Protein AF-A0A1H5L649-F1 (afdb_monomer_lite)

Structure (mmCIF, N/CA/C/O backbone):
data_AF-A0A1H5L649-F1
#
_entry.id   AF-A0A1H5L649-F1
#
loop_
_atom_site.group_PDB
_atom_site.id
_atom_site.type_symbol
_atom_site.label_atom_id
_atom_site.label_alt_id
_atom_site.label_comp_id
_atom_site.label_asym_id
_atom_site.label_entity_id
_atom_site.label_seq_id
_atom_site.pdbx_PDB_ins_code
_atom_site.Cartn_x
_atom_site.Cartn_y
_atom_site.Cartn_z
_atom_site.occupancy
_atom_site.B_iso_or_equiv
_atom_site.auth_seq_id
_atom_site.auth_comp_id
_atom_site.auth_asym_id
_atom_site.auth_atom_id
_atom_site.pdbx_PDB_model_num
ATOM 1 N N . MET A 1 1 ? 3.061 -22.992 -13.990 1.00 39.00 1 MET A N 1
ATOM 2 C CA . MET A 1 1 ? 2.259 -23.624 -15.055 1.00 39.00 1 MET A CA 1
ATOM 3 C C . MET A 1 1 ? 3.214 -24.040 -16.157 1.00 39.00 1 MET A C 1
ATOM 5 O O . MET A 1 1 ? 3.822 -23.179 -16.785 1.00 39.00 1 MET A O 1
ATOM 9 N N . SER A 1 2 ? 3.494 -25.338 -16.266 1.00 41.59 2 SER A N 1
ATOM 10 C CA . SER A 1 2 ? 4.455 -25.832 -17.258 1.00 41.59 2 SER A CA 1
ATOM 11 C C . SER A 1 2 ? 3.803 -25.832 -18.644 1.00 41.59 2 SER A C 1
ATOM 13 O O . SER A 1 2 ? 2.583 -25.926 -18.751 1.00 41.59 2 SER A O 1
ATOM 15 N N . PHE A 1 3 ? 4.600 -25.756 -19.711 1.00 42.91 3 PHE A N 1
ATOM 16 C CA . PHE A 1 3 ? 4.148 -25.780 -21.113 1.00 42.91 3 PHE A CA 1
ATOM 17 C C . PHE A 1 3 ? 3.202 -26.957 -21.456 1.00 42.91 3 PHE A C 1
ATOM 19 O O . PHE A 1 3 ? 2.487 -26.911 -22.454 1.00 42.91 3 PHE A O 1
ATOM 26 N N . PHE A 1 4 ? 3.168 -27.995 -20.616 1.00 47.00 4 PHE A N 1
ATOM 27 C CA . PHE A 1 4 ? 2.343 -29.189 -20.770 1.00 47.00 4 PHE A CA 1
ATOM 28 C C . PHE A 1 4 ? 0.892 -29.047 -20.265 1.00 47.00 4 PHE A C 1
ATOM 30 O O . PHE A 1 4 ? 0.066 -29.867 -20.654 1.00 47.00 4 PHE A O 1
ATOM 37 N N . ASP A 1 5 ? 0.551 -28.017 -19.478 1.00 47.72 5 ASP A N 1
ATOM 38 C CA . ASP A 1 5 ? -0.813 -27.841 -18.928 1.00 47.72 5 ASP A CA 1
ATOM 39 C C . ASP A 1 5 ? -1.834 -27.289 -19.940 1.00 47.72 5 ASP A C 1
ATOM 41 O O . ASP A 1 5 ? -3.037 -27.349 -19.714 1.00 47.72 5 ASP A O 1
ATOM 45 N N . SER A 1 6 ? -1.394 -26.744 -21.078 1.00 48.31 6 SER A N 1
ATOM 46 C CA . SER A 1 6 ? -2.283 -26.008 -21.995 1.00 48.31 6 SER A CA 1
ATOM 47 C C . SER A 1 6 ? -3.120 -26.885 -22.949 1.00 48.31 6 SER A C 1
ATOM 49 O O . SER A 1 6 ? -3.874 -26.336 -23.754 1.00 48.31 6 SER A O 1
ATOM 51 N N . TYR A 1 7 ? -2.987 -28.217 -22.921 1.00 50.03 7 TYR A N 1
ATOM 52 C CA . TYR A 1 7 ? -3.554 -29.108 -23.953 1.00 50.03 7 TYR A CA 1
ATOM 53 C C . TYR A 1 7 ? -4.997 -29.560 -23.712 1.00 50.03 7 TYR A C 1
ATOM 55 O O . TYR A 1 7 ? -5.599 -30.124 -24.618 1.00 50.03 7 TYR A O 1
ATOM 63 N N . GLU A 1 8 ? -5.566 -29.332 -22.529 1.00 50.06 8 GLU A N 1
ATOM 64 C CA . GLU A 1 8 ? -6.905 -29.851 -22.198 1.00 50.06 8 GLU A CA 1
ATOM 65 C C . GLU A 1 8 ? -8.053 -28.892 -22.542 1.00 50.06 8 GLU A C 1
ATOM 67 O O . GLU A 1 8 ? -9.203 -29.315 -22.605 1.00 50.06 8 GLU A O 1
ATOM 72 N N . VAL A 1 9 ? -7.765 -27.617 -22.824 1.00 54.88 9 VAL A N 1
ATOM 73 C CA . VAL A 1 9 ? -8.804 -26.570 -22.916 1.00 54.88 9 VAL A CA 1
ATOM 74 C C . VAL A 1 9 ? -9.202 -26.228 -24.365 1.00 54.88 9 VAL A C 1
ATOM 76 O O . VAL A 1 9 ? -10.182 -25.525 -24.591 1.00 54.88 9 VAL A O 1
ATOM 79 N N . VAL A 1 10 ? -8.499 -26.744 -25.381 1.00 51.84 10 VAL A N 1
ATOM 80 C CA . VAL A 1 10 ? -8.712 -26.374 -26.797 1.00 51.84 10 VAL A CA 1
ATOM 81 C C . VAL A 1 10 ? -8.814 -27.593 -27.723 1.00 51.84 10 VAL A C 1
ATOM 83 O O . VAL A 1 10 ? -7.866 -27.953 -28.414 1.00 51.84 10 VAL A O 1
ATOM 86 N N . GLY A 1 11 ? -10.010 -28.186 -27.795 1.00 55.03 11 GLY A N 1
ATOM 87 C CA . GLY A 1 11 ? -10.411 -29.114 -28.867 1.00 55.03 11 GLY A CA 1
ATOM 88 C C . GLY A 1 11 ? -9.685 -30.474 -28.909 1.00 55.03 11 GLY A C 1
ATOM 89 O O . GLY A 1 11 ? -8.827 -30.753 -28.079 1.00 55.03 11 GLY A O 1
ATOM 90 N N . PRO A 1 12 ? -10.026 -31.361 -29.870 1.00 50.12 12 PRO A N 1
ATOM 91 C CA . PRO A 1 12 ? -9.762 -32.806 -29.817 1.00 50.12 12 PRO A CA 1
ATOM 92 C C . PRO A 1 12 ? -8.319 -33.198 -30.195 1.00 50.12 12 PRO A C 1
ATOM 94 O O . PRO A 1 12 ? -8.091 -34.207 -30.866 1.00 50.12 12 PRO A O 1
ATOM 97 N N . TYR A 1 13 ? -7.320 -32.410 -29.802 1.00 54.81 13 TYR A N 1
ATOM 98 C CA . TYR A 1 13 ? -5.922 -32.695 -30.113 1.00 54.81 13 TYR A CA 1
ATOM 99 C C . TYR A 1 13 ? -5.307 -33.633 -29.065 1.00 54.81 13 TYR A C 1
ATOM 101 O O . TYR A 1 13 ? -5.182 -33.300 -27.888 1.00 54.81 13 TYR A O 1
ATOM 109 N N . ARG A 1 14 ? -4.898 -34.834 -29.500 1.00 56.59 14 ARG A N 1
ATOM 110 C CA . ARG A 1 14 ? -4.146 -35.797 -28.674 1.00 56.59 14 ARG A CA 1
ATOM 111 C C . ARG A 1 14 ? -2.814 -35.181 -28.224 1.00 56.59 14 ARG A C 1
ATOM 113 O O . ARG A 1 14 ? -2.157 -34.500 -29.007 1.00 56.59 14 ARG A O 1
ATOM 120 N N . ARG A 1 15 ? -2.398 -35.466 -26.981 1.00 53.84 15 ARG A N 1
ATOM 121 C CA . ARG A 1 15 ? -1.106 -35.044 -26.407 1.00 53.84 15 ARG A CA 1
ATOM 122 C C . ARG A 1 15 ? 0.057 -35.507 -27.297 1.00 53.84 15 ARG A C 1
ATOM 124 O O . ARG A 1 15 ? 0.482 -36.654 -27.217 1.00 53.84 15 ARG A O 1
ATOM 131 N N . ASP A 1 16 ? 0.578 -34.601 -28.117 1.00 61.31 16 ASP A N 1
ATOM 132 C CA . ASP A 1 16 ? 1.725 -34.832 -28.992 1.00 61.31 16 ASP A CA 1
ATOM 133 C C . ASP A 1 16 ? 2.747 -33.697 -28.814 1.00 61.31 16 ASP A C 1
ATOM 135 O O . ASP A 1 16 ? 2.486 -32.525 -29.103 1.00 61.31 16 ASP A O 1
ATOM 139 N N . ARG A 1 17 ? 3.940 -34.050 -28.315 1.00 57.00 17 ARG A N 1
ATOM 140 C CA . ARG A 1 17 ? 5.035 -33.099 -28.056 1.00 57.00 17 ARG A CA 1
ATOM 141 C C . ARG A 1 17 ? 5.551 -32.450 -29.344 1.00 57.00 17 ARG A C 1
ATOM 143 O O . ARG A 1 17 ? 6.068 -31.335 -29.295 1.00 57.00 17 ARG A O 1
ATOM 150 N N . HIS A 1 18 ? 5.391 -33.101 -30.494 1.00 64.19 18 HIS A N 1
ATOM 151 C CA . HIS A 1 18 ? 5.781 -32.528 -31.778 1.00 64.19 18 HIS A CA 1
ATOM 152 C C . HIS A 1 18 ? 4.807 -31.435 -32.228 1.00 64.19 18 HIS A C 1
ATOM 154 O O . HIS A 1 18 ? 5.243 -30.392 -32.722 1.00 64.19 18 HIS A O 1
ATOM 160 N N . HIS A 1 19 ? 3.505 -31.616 -31.986 1.00 60.19 19 HIS A N 1
ATOM 161 C CA . HIS A 1 19 ? 2.498 -30.573 -32.206 1.00 60.19 19 HIS A CA 1
ATOM 162 C C . HIS A 1 19 ? 2.747 -29.359 -31.316 1.00 60.19 19 HIS A C 1
ATOM 164 O O . HIS A 1 19 ? 2.760 -28.226 -31.797 1.00 60.19 19 HIS A O 1
ATOM 170 N N . ALA A 1 20 ? 3.033 -29.612 -30.042 1.00 58.47 20 ALA A N 1
ATOM 171 C CA . ALA A 1 20 ? 3.386 -28.607 -29.056 1.00 58.47 20 ALA A CA 1
ATOM 172 C C . ALA A 1 20 ? 4.562 -27.722 -29.506 1.00 58.47 20 ALA A C 1
ATOM 174 O O . ALA A 1 20 ? 4.461 -26.496 -29.571 1.00 58.47 20 ALA A O 1
ATOM 175 N N . HIS A 1 21 ? 5.671 -28.354 -29.896 1.00 64.69 21 HIS A N 1
ATOM 176 C CA . HIS A 1 21 ? 6.862 -27.663 -30.384 1.00 64.69 21 HIS A CA 1
ATOM 177 C C . HIS A 1 21 ? 6.583 -26.844 -31.659 1.00 64.69 21 HIS A C 1
ATOM 179 O O . HIS A 1 21 ? 7.024 -25.699 -31.784 1.00 64.69 21 HIS A O 1
ATOM 185 N N . ARG A 1 22 ? 5.806 -27.393 -32.605 1.00 64.31 22 ARG A N 1
ATOM 186 C CA . ARG A 1 22 ? 5.406 -26.681 -33.832 1.00 64.31 22 ARG A CA 1
ATOM 187 C C . ARG A 1 22 ? 4.522 -25.466 -33.543 1.00 64.31 22 ARG A C 1
ATOM 189 O O . ARG A 1 22 ? 4.744 -24.416 -34.140 1.00 64.31 22 ARG A O 1
ATOM 196 N N . LEU A 1 23 ? 3.576 -25.577 -32.610 1.00 65.00 23 LEU A N 1
ATOM 197 C CA . LEU A 1 23 ? 2.740 -24.463 -32.146 1.00 65.00 23 LEU A CA 1
ATOM 198 C C . LEU A 1 23 ? 3.585 -23.368 -31.481 1.00 65.00 23 LEU A C 1
ATOM 200 O O . LEU A 1 23 ? 3.399 -22.193 -31.782 1.00 65.00 23 LEU A O 1
ATOM 204 N N . ALA A 1 24 ? 4.567 -23.734 -30.654 1.00 61.12 24 ALA A N 1
ATOM 205 C CA . ALA A 1 24 ? 5.475 -22.773 -30.018 1.00 61.12 24 ALA A CA 1
ATOM 206 C C . ALA A 1 24 ? 6.424 -22.067 -31.002 1.00 61.12 24 ALA A C 1
ATOM 208 O O . ALA A 1 24 ? 6.871 -20.951 -30.738 1.00 61.12 24 ALA A O 1
ATOM 209 N N . THR A 1 25 ? 6.728 -22.699 -32.137 1.00 60.19 25 THR A N 1
ATOM 210 C CA . THR A 1 25 ? 7.579 -22.117 -33.189 1.00 60.19 25 THR A CA 1
ATOM 211 C C . THR A 1 25 ? 6.765 -21.273 -34.182 1.00 60.19 25 THR A C 1
ATOM 213 O O . THR A 1 25 ? 7.333 -20.494 -34.944 1.00 60.19 25 THR A O 1
ATOM 216 N N . ASN A 1 26 ? 5.431 -21.368 -34.158 1.00 74.88 26 ASN A N 1
ATOM 217 C CA . ASN A 1 26 ? 4.553 -20.555 -34.993 1.00 74.88 26 ASN A CA 1
ATOM 218 C C . ASN A 1 26 ? 4.629 -19.076 -34.571 1.00 74.88 26 ASN A C 1
ATOM 220 O O . ASN A 1 26 ? 4.259 -18.710 -33.451 1.00 74.88 26 ASN A O 1
ATOM 224 N N . GLY A 1 27 ? 5.084 -18.221 -35.491 1.00 68.38 27 GLY A N 1
ATOM 225 C CA . GLY A 1 27 ? 5.297 -16.792 -35.254 1.00 68.38 27 GLY A CA 1
ATOM 226 C C . GLY A 1 27 ? 4.059 -16.052 -34.739 1.00 68.38 27 GLY A C 1
ATOM 227 O O . GLY A 1 27 ? 4.192 -15.195 -33.869 1.00 68.38 27 GLY A O 1
ATOM 228 N N . HIS A 1 28 ? 2.853 -16.431 -35.180 1.00 70.25 28 HIS A N 1
ATOM 229 C CA . HIS A 1 28 ? 1.607 -15.819 -34.705 1.00 70.25 28 HIS A CA 1
ATOM 230 C C . HIS A 1 28 ? 1.296 -16.174 -33.251 1.00 70.25 28 HIS A C 1
ATOM 232 O O . HIS A 1 28 ? 0.870 -15.314 -32.482 1.00 70.25 28 HIS A O 1
ATOM 238 N N . ILE A 1 29 ? 1.541 -17.424 -32.852 1.00 72.06 29 ILE A N 1
ATOM 239 C CA . ILE A 1 29 ? 1.324 -17.873 -31.472 1.00 72.06 29 ILE A CA 1
ATOM 240 C C . ILE A 1 29 ? 2.369 -17.245 -30.553 1.00 72.06 29 ILE A C 1
ATOM 242 O O . ILE A 1 29 ? 2.013 -16.741 -29.494 1.00 72.06 29 ILE A O 1
ATOM 246 N N . ARG A 1 30 ? 3.634 -17.170 -30.979 1.00 71.38 30 ARG A N 1
ATOM 247 C CA . ARG A 1 30 ? 4.690 -16.454 -30.246 1.00 71.38 30 ARG A CA 1
ATOM 248 C C . ARG A 1 30 ? 4.363 -14.978 -30.052 1.00 71.38 30 ARG A C 1
ATOM 250 O O . ARG A 1 30 ? 4.445 -14.487 -28.931 1.00 71.38 30 ARG A O 1
ATOM 257 N N . ALA A 1 31 ? 3.948 -14.293 -31.116 1.00 72.12 31 ALA A N 1
ATOM 258 C CA . ALA A 1 31 ? 3.534 -12.896 -31.044 1.00 72.12 31 ALA A CA 1
ATOM 259 C C . ALA A 1 31 ? 2.323 -12.718 -30.117 1.00 72.12 31 ALA A C 1
ATOM 261 O O . ALA A 1 31 ? 2.281 -11.776 -29.329 1.00 72.12 31 ALA A O 1
ATOM 262 N N . ARG A 1 32 ? 1.364 -13.653 -30.149 1.00 73.88 32 ARG A N 1
ATOM 263 C CA . ARG A 1 32 ? 0.190 -13.622 -29.271 1.00 73.88 32 ARG A CA 1
ATOM 264 C C . ARG A 1 32 ? 0.550 -13.867 -27.808 1.00 73.88 32 ARG A C 1
ATOM 266 O O . ARG A 1 32 ? 0.055 -13.144 -26.951 1.00 73.88 32 ARG A O 1
ATOM 273 N N . VAL A 1 33 ? 1.418 -14.834 -27.519 1.00 77.06 33 VAL A N 1
ATOM 274 C CA . VAL A 1 33 ? 1.917 -15.099 -26.162 1.00 77.06 33 VAL A CA 1
ATOM 275 C C . VAL A 1 33 ? 2.708 -13.901 -25.644 1.00 77.06 33 VAL A C 1
ATOM 277 O O . VAL A 1 33 ? 2.447 -13.459 -24.533 1.00 77.06 33 VAL A O 1
ATOM 280 N N . ALA A 1 34 ? 3.594 -13.315 -26.452 1.00 73.88 34 ALA A N 1
ATOM 281 C CA . ALA A 1 34 ? 4.342 -12.116 -26.080 1.00 73.88 34 ALA A CA 1
ATOM 282 C C . ALA A 1 34 ? 3.420 -10.911 -25.827 1.00 73.88 34 ALA A C 1
ATOM 284 O O . ALA A 1 34 ? 3.608 -10.189 -24.853 1.00 73.88 34 ALA A O 1
ATOM 285 N N . PHE A 1 35 ? 2.384 -10.721 -26.650 1.00 71.81 35 PHE A N 1
ATOM 286 C CA . PHE A 1 35 ? 1.370 -9.683 -26.449 1.00 71.81 35 PHE A CA 1
ATOM 287 C C . PHE A 1 35 ? 0.596 -9.882 -25.138 1.00 71.81 35 PHE A C 1
ATOM 289 O O . PHE A 1 35 ? 0.446 -8.940 -24.364 1.00 71.81 35 PHE A O 1
ATOM 296 N N . LEU A 1 36 ? 0.148 -11.110 -24.856 1.00 75.56 36 LEU A N 1
ATOM 297 C CA . LEU A 1 36 ? -0.560 -11.442 -23.616 1.00 75.56 36 LEU A CA 1
ATOM 298 C C . LEU A 1 36 ? 0.348 -11.304 -22.388 1.00 75.56 36 LEU A C 1
ATOM 300 O 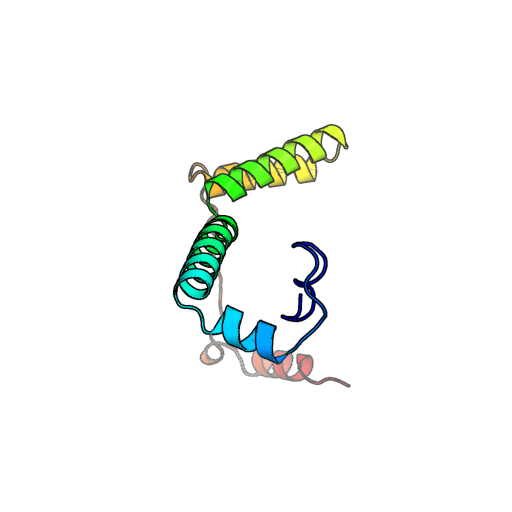O . LEU A 1 36 ? -0.083 -10.774 -21.371 1.00 75.56 36 LEU A O 1
ATOM 304 N N . GLN A 1 37 ? 1.614 -11.715 -22.485 1.00 66.88 37 GLN A N 1
ATOM 305 C CA . GLN A 1 37 ? 2.608 -11.529 -21.426 1.00 66.88 37 GLN A CA 1
ATOM 306 C C . GLN A 1 37 ? 2.936 -10.050 -21.203 1.00 66.88 37 GLN A C 1
ATOM 308 O O . GLN A 1 37 ? 3.079 -9.640 -20.059 1.00 66.88 37 GLN A O 1
ATOM 313 N N . ALA A 1 38 ? 2.996 -9.234 -22.257 1.00 65.31 38 ALA A N 1
ATOM 314 C CA . ALA A 1 38 ? 3.179 -7.788 -22.151 1.00 65.31 38 ALA A CA 1
ATOM 315 C C . ALA A 1 38 ? 1.942 -7.070 -21.585 1.00 65.31 38 ALA A C 1
ATOM 317 O O . ALA A 1 38 ? 2.065 -6.004 -20.990 1.00 65.31 38 ALA A O 1
ATOM 318 N N . GLN A 1 39 ? 0.744 -7.623 -21.772 1.00 62.59 39 GLN A N 1
ATOM 319 C CA . GLN A 1 39 ? -0.477 -7.125 -21.141 1.00 62.59 39 GLN A CA 1
ATOM 320 C C . GLN A 1 39 ? -0.536 -7.538 -19.662 1.00 62.59 39 GLN A C 1
ATOM 322 O O . GLN A 1 39 ? -0.827 -6.708 -18.807 1.00 62.59 39 GLN A O 1
ATOM 327 N N . ALA A 1 40 ? -0.180 -8.787 -19.350 1.00 57.47 40 ALA A N 1
ATOM 328 C CA . ALA A 1 40 ? -0.087 -9.283 -17.980 1.00 57.47 40 ALA A CA 1
ATOM 329 C C . ALA A 1 40 ? 1.029 -8.588 -17.186 1.00 57.47 40 ALA A C 1
ATOM 331 O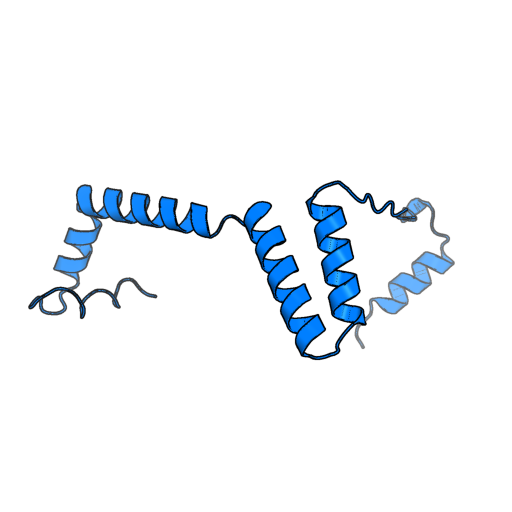 O . ALA A 1 40 ? 0.841 -8.293 -16.011 1.00 57.47 40 ALA A O 1
ATOM 332 N N . SER A 1 41 ? 2.164 -8.262 -17.816 1.00 52.50 41 SER A N 1
ATOM 333 C CA . SER A 1 41 ? 3.228 -7.495 -17.167 1.00 52.50 41 SER A CA 1
ATOM 334 C C . SER A 1 41 ? 2.774 -6.080 -16.830 1.00 52.50 41 SER A C 1
ATOM 336 O O . SER A 1 41 ? 3.104 -5.606 -15.753 1.00 52.50 41 SER A O 1
ATOM 338 N N . ARG A 1 42 ? 1.941 -5.437 -17.662 1.00 54.19 42 ARG A N 1
ATOM 339 C CA . ARG A 1 42 ? 1.306 -4.148 -17.323 1.00 54.19 42 ARG A CA 1
ATOM 340 C C . ARG A 1 42 ? 0.355 -4.257 -16.132 1.00 54.19 42 ARG A C 1
ATOM 342 O O . ARG A 1 42 ? 0.289 -3.321 -15.351 1.00 54.19 42 ARG A O 1
ATOM 349 N N . SER A 1 43 ? -0.343 -5.382 -15.970 1.00 52.97 43 SER A N 1
ATOM 350 C CA . SER A 1 43 ? -1.172 -5.649 -14.784 1.00 52.97 43 SER A CA 1
ATOM 351 C C . SER A 1 43 ? -0.356 -6.021 -13.539 1.00 52.97 43 SER A C 1
ATOM 353 O O . SER A 1 43 ? -0.837 -5.832 -12.428 1.00 52.97 43 SER A O 1
ATOM 355 N N . ALA A 1 44 ? 0.863 -6.542 -13.710 1.00 54.22 44 ALA A N 1
ATOM 356 C CA . ALA A 1 44 ? 1.796 -6.856 -12.624 1.00 54.22 44 ALA A CA 1
ATOM 357 C C . ALA A 1 44 ? 2.705 -5.675 -12.233 1.00 54.22 44 ALA A C 1
ATOM 359 O O . ALA A 1 44 ? 3.422 -5.760 -11.235 1.00 54.22 44 ALA A O 1
ATOM 360 N N . VAL A 1 45 ? 2.693 -4.576 -12.995 1.00 64.62 45 VAL A N 1
ATOM 361 C CA . VAL A 1 45 ? 3.297 -3.313 -12.566 1.00 64.62 45 VAL A CA 1
ATOM 362 C C . VAL A 1 45 ? 2.448 -2.793 -11.416 1.00 64.62 45 VAL A C 1
ATOM 364 O O . VAL A 1 45 ? 1.294 -2.420 -11.603 1.00 64.62 45 VAL A O 1
ATOM 367 N N . ILE A 1 46 ? 3.024 -2.779 -10.218 1.00 76.81 46 ILE A N 1
ATOM 368 C CA . ILE A 1 46 ? 2.454 -2.064 -9.080 1.00 76.81 46 ILE A CA 1
ATOM 369 C C . ILE A 1 46 ? 2.367 -0.589 -9.489 1.00 76.81 46 ILE A C 1
ATOM 371 O O . ILE A 1 46 ? 3.388 0.091 -9.598 1.00 76.81 46 ILE A O 1
ATOM 375 N N . THR A 1 47 ? 1.159 -0.113 -9.785 1.00 87.94 47 THR A N 1
ATOM 376 C CA . THR A 1 47 ? 0.913 1.294 -10.106 1.00 87.94 47 THR A CA 1
ATOM 377 C C . THR A 1 47 ? 0.585 2.068 -8.836 1.00 87.94 47 THR A C 1
ATOM 379 O O . THR A 1 47 ? 0.077 1.508 -7.863 1.00 87.94 47 THR A O 1
ATOM 382 N N . LEU A 1 48 ? 0.834 3.379 -8.855 1.00 86.38 48 LEU A N 1
ATOM 383 C CA . LEU A 1 48 ? 0.425 4.270 -7.770 1.00 86.38 48 LEU A CA 1
ATOM 384 C C . LEU A 1 48 ? -1.089 4.185 -7.511 1.00 86.38 48 LEU A C 1
ATOM 386 O O . LEU A 1 48 ? -1.521 4.092 -6.368 1.00 86.38 48 LEU A O 1
ATOM 390 N N . GLU A 1 49 ? -1.884 4.164 -8.581 1.00 88.31 49 GLU A N 1
ATOM 391 C CA . GLU A 1 49 ? -3.344 4.023 -8.519 1.00 88.31 49 GLU A CA 1
ATOM 392 C C . GLU A 1 49 ? -3.757 2.693 -7.875 1.00 88.31 49 GLU A C 1
ATOM 394 O O . GLU A 1 49 ? -4.659 2.667 -7.041 1.00 88.31 49 GLU A O 1
ATOM 399 N N . GLY A 1 50 ? -3.063 1.598 -8.205 1.00 91.69 50 GLY A N 1
ATOM 400 C CA . GLY A 1 50 ? -3.299 0.285 -7.607 1.00 91.69 50 GLY A CA 1
ATOM 401 C C . GLY A 1 50 ? -2.959 0.250 -6.118 1.00 91.69 50 GLY A C 1
ATOM 402 O O . GLY A 1 50 ? -3.731 -0.289 -5.329 1.00 91.69 50 GLY A O 1
ATOM 403 N N . LEU A 1 51 ? -1.850 0.875 -5.715 1.00 92.12 51 LEU A N 1
ATOM 404 C CA . LEU A 1 51 ? -1.478 0.996 -4.302 1.00 92.12 51 LEU A CA 1
ATOM 405 C C . LEU A 1 51 ? -2.486 1.837 -3.512 1.00 92.12 51 LEU A C 1
ATOM 407 O O . LEU A 1 51 ? -2.857 1.460 -2.403 1.00 92.12 51 LEU A O 1
ATOM 411 N N . LEU A 1 52 ? -2.967 2.943 -4.086 1.00 94.44 52 LEU A N 1
ATOM 412 C CA . LEU A 1 52 ? -4.005 3.770 -3.468 1.00 94.44 52 LEU A CA 1
ATOM 413 C C . LEU A 1 52 ? -5.318 2.995 -3.298 1.00 94.44 52 LEU A C 1
ATOM 415 O O . LEU A 1 52 ? -5.923 3.059 -2.229 1.00 94.44 52 LEU A O 1
ATOM 419 N N . ALA A 1 53 ? -5.730 2.228 -4.312 1.00 94.00 53 ALA A N 1
ATOM 420 C CA . ALA A 1 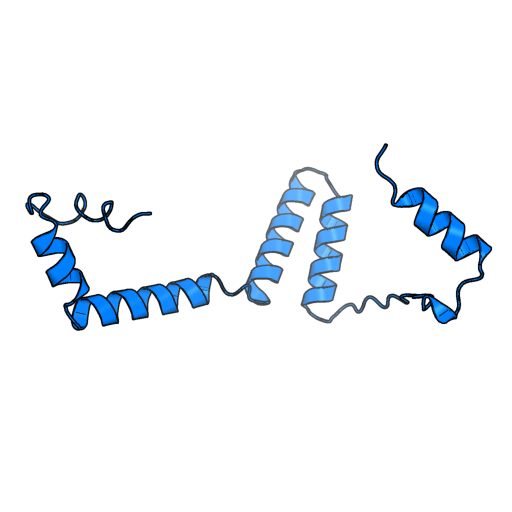53 ? -6.924 1.388 -4.234 1.00 94.00 53 ALA A CA 1
ATOM 421 C C . ALA A 1 53 ? -6.799 0.314 -3.140 1.00 94.00 53 ALA A C 1
ATOM 423 O O . ALA A 1 53 ? -7.696 0.164 -2.314 1.00 94.00 53 ALA A O 1
ATOM 424 N N . GLN A 1 54 ? -5.658 -0.375 -3.072 1.00 93.75 54 GLN A N 1
ATOM 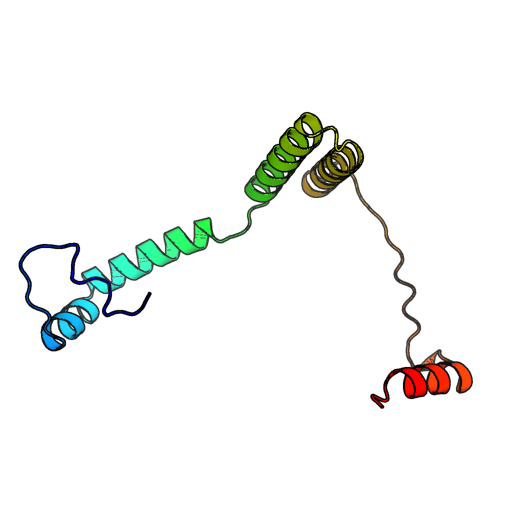425 C CA . GLN A 1 54 ? -5.390 -1.383 -2.041 1.00 93.75 54 GLN A CA 1
ATOM 426 C C . GLN A 1 54 ? -5.354 -0.782 -0.629 1.00 93.75 54 GLN A C 1
ATOM 428 O O . GLN A 1 54 ? -5.882 -1.376 0.312 1.00 93.75 54 GLN A O 1
ATOM 433 N N . ALA A 1 55 ? -4.755 0.401 -0.466 1.00 95.56 55 ALA A N 1
ATOM 434 C CA . ALA A 1 55 ? -4.724 1.095 0.816 1.00 95.56 55 ALA A CA 1
ATOM 435 C C . ALA A 1 55 ? -6.133 1.517 1.269 1.00 95.56 55 ALA A C 1
ATOM 437 O O . ALA A 1 55 ? -6.456 1.407 2.453 1.00 95.56 55 ALA A O 1
ATOM 438 N N . GLU A 1 56 ? -6.997 1.937 0.341 1.00 96.56 56 GLU A N 1
ATOM 439 C CA . GLU A 1 56 ? -8.391 2.266 0.647 1.00 96.56 56 GLU A CA 1
ATOM 440 C C . GLU A 1 56 ? -9.216 1.023 1.010 1.00 96.56 56 GLU A C 1
ATOM 442 O O . GLU A 1 56 ? -9.943 1.041 2.004 1.00 96.56 56 GLU A O 1
ATOM 447 N N . GLU A 1 57 ? -9.056 -0.089 0.289 1.00 96.75 57 GLU A N 1
ATOM 448 C CA . GLU A 1 57 ? -9.681 -1.369 0.653 1.00 96.75 57 GLU A CA 1
ATOM 449 C C . GLU A 1 57 ? -9.251 -1.828 2.054 1.00 96.75 57 GLU A C 1
ATOM 451 O O . GLU A 1 57 ? -10.091 -2.200 2.881 1.00 96.75 57 GLU A O 1
ATOM 456 N N . ALA A 1 58 ? -7.954 -1.729 2.366 1.00 96.19 58 ALA A N 1
ATOM 457 C CA . ALA A 1 58 ? -7.426 -2.037 3.691 1.00 96.19 58 ALA A CA 1
ATOM 458 C C . ALA A 1 58 ? -8.008 -1.112 4.772 1.00 96.19 58 ALA A C 1
ATOM 460 O O . ALA A 1 58 ? -8.361 -1.580 5.858 1.00 96.19 58 ALA A O 1
ATOM 461 N N . ARG A 1 59 ? -8.167 0.187 4.480 1.00 97.12 59 ARG A N 1
ATOM 462 C CA . ARG A 1 59 ? -8.803 1.154 5.386 1.00 97.12 59 ARG A CA 1
ATOM 463 C C . ARG A 1 59 ? -10.250 0.764 5.679 1.00 97.12 59 ARG A C 1
ATOM 465 O O . ARG A 1 59 ? -10.641 0.735 6.846 1.00 97.12 59 ARG A O 1
ATOM 472 N N . VAL A 1 60 ? -11.037 0.456 4.648 1.00 97.81 60 VAL A N 1
ATOM 473 C CA . VAL A 1 60 ? -12.446 0.054 4.789 1.00 97.81 60 VAL A CA 1
ATOM 474 C C . VAL A 1 60 ? -12.561 -1.243 5.591 1.00 97.81 60 VAL A C 1
ATOM 476 O O . VAL A 1 60 ? -13.334 -1.297 6.549 1.00 97.81 60 VAL A O 1
ATOM 479 N N . GLY A 1 61 ? -11.753 -2.257 5.270 1.00 97.12 61 GLY A N 1
ATOM 480 C CA . GLY A 1 61 ? -11.733 -3.526 6.000 1.00 97.12 61 GLY A CA 1
ATOM 481 C C . GLY A 1 61 ? -11.341 -3.359 7.472 1.00 97.12 61 GLY A C 1
ATOM 482 O O . GLY A 1 61 ? -11.993 -3.913 8.357 1.00 97.12 61 GLY A O 1
ATOM 483 N N . ALA A 1 62 ? -10.330 -2.535 7.758 1.00 96.50 62 ALA A N 1
ATOM 484 C CA . ALA A 1 62 ? -9.902 -2.242 9.123 1.00 96.50 62 ALA A CA 1
ATOM 485 C C . ALA A 1 62 ? -10.975 -1.492 9.929 1.00 96.50 62 ALA A C 1
ATOM 487 O O . ALA A 1 62 ? -11.193 -1.812 11.097 1.00 96.50 62 ALA A O 1
ATOM 488 N N . MET A 1 63 ? -11.679 -0.537 9.308 1.00 96.19 63 MET A N 1
ATOM 489 C CA . MET A 1 63 ? -12.807 0.165 9.932 1.00 96.19 63 MET A CA 1
ATOM 490 C C . MET A 1 63 ? -13.954 -0.796 10.259 1.00 96.19 63 MET A C 1
ATOM 492 O O . MET A 1 63 ? -14.477 -0.761 11.371 1.00 96.19 63 MET A O 1
ATOM 496 N N . ALA A 1 64 ? -14.308 -1.684 9.325 1.00 96.81 64 ALA A N 1
ATOM 497 C CA . ALA A 1 64 ? -15.350 -2.688 9.533 1.00 96.81 64 ALA A CA 1
ATOM 498 C C . ALA A 1 64 ? -14.990 -3.687 10.648 1.00 96.81 64 ALA A C 1
ATOM 500 O O . ALA A 1 64 ? -15.857 -4.104 11.410 1.00 96.81 64 ALA A O 1
ATOM 501 N N . ALA A 1 65 ? -13.707 -4.030 10.784 1.00 96.12 65 ALA A N 1
ATOM 502 C CA . ALA A 1 65 ? -13.201 -4.919 11.828 1.00 96.12 65 ALA A CA 1
ATOM 503 C C . ALA A 1 65 ? -12.964 -4.227 13.189 1.00 96.12 65 ALA A C 1
ATOM 505 O O . ALA A 1 65 ? -12.478 -4.871 14.120 1.00 96.12 65 ALA A O 1
ATOM 506 N N . GLY A 1 66 ? -13.237 -2.920 13.314 1.00 95.50 66 GLY A N 1
ATOM 507 C CA . GLY A 1 66 ? -12.952 -2.138 14.525 1.00 95.50 66 GLY A CA 1
ATOM 508 C C . GLY A 1 66 ? -11.456 -1.943 14.814 1.00 95.50 66 GLY A C 1
ATOM 509 O O . GLY A 1 66 ? -11.077 -1.502 15.897 1.00 95.50 66 GLY A O 1
ATOM 510 N N . GLN A 1 67 ? -10.585 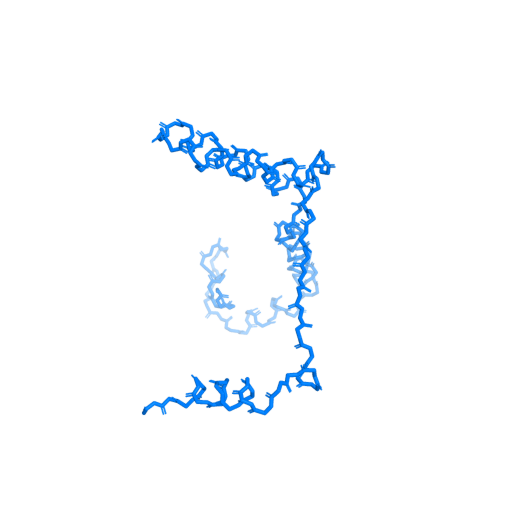-2.255 13.852 1.00 96.56 67 GLN A N 1
ATOM 511 C CA . GLN A 1 67 ? -9.131 -2.146 13.965 1.00 96.56 67 GLN A CA 1
ATOM 512 C C . GLN A 1 67 ? -8.668 -0.737 13.580 1.00 96.56 67 GLN A C 1
ATOM 514 O O . GLN A 1 67 ? -7.965 -0.526 12.589 1.00 96.56 67 GLN A O 1
ATOM 519 N N . PHE A 1 68 ? -9.056 0.260 14.377 1.00 94.62 68 PHE A N 1
ATOM 520 C CA . PHE A 1 68 ? -8.820 1.674 14.057 1.00 94.62 68 PHE A CA 1
ATOM 521 C C . PHE A 1 68 ? -7.337 2.038 13.911 1.00 94.62 68 PHE A C 1
ATOM 523 O O . PHE A 1 68 ? -6.999 2.899 13.104 1.00 94.62 68 PHE A O 1
ATOM 530 N N . GLY A 1 69 ? -6.435 1.355 14.625 1.00 96.94 69 GLY A N 1
ATOM 531 C CA . GLY A 1 69 ? -4.990 1.544 14.458 1.00 96.94 69 GLY A CA 1
ATOM 532 C C . GLY A 1 69 ? -4.510 1.210 13.040 1.00 96.94 69 GLY A C 1
ATOM 533 O O . GLY A 1 69 ? -3.753 1.980 12.449 1.00 96.94 69 GLY A O 1
ATOM 534 N N . ALA A 1 70 ? -5.009 0.113 12.465 1.00 95.19 70 ALA A N 1
ATOM 535 C CA . ALA A 1 70 ? -4.715 -0.274 11.087 1.00 95.19 70 ALA A CA 1
ATOM 536 C C . ALA A 1 70 ? -5.379 0.677 10.077 1.00 95.19 70 ALA A C 1
ATOM 538 O O . ALA A 1 70 ? -4.751 1.059 9.093 1.00 95.19 70 ALA A O 1
ATOM 539 N N . ALA A 1 71 ? -6.601 1.143 10.357 1.00 95.25 71 ALA A N 1
ATOM 540 C CA . ALA A 1 71 ? -7.270 2.137 9.518 1.00 95.25 71 ALA A CA 1
ATOM 541 C C . ALA A 1 71 ? -6.499 3.470 9.476 1.00 95.25 71 ALA A C 1
ATOM 543 O O . ALA A 1 71 ? -6.315 4.050 8.409 1.00 95.25 71 ALA A O 1
ATOM 544 N N . ILE A 1 72 ? -5.989 3.936 10.621 1.00 96.62 72 ILE A N 1
ATOM 545 C CA . ILE A 1 72 ? -5.148 5.138 10.701 1.00 96.62 72 ILE A CA 1
ATOM 546 C C . ILE A 1 72 ? -3.835 4.941 9.936 1.00 96.62 72 ILE A C 1
ATOM 548 O O . ILE A 1 72 ? -3.379 5.868 9.267 1.00 96.62 72 ILE A O 1
ATOM 552 N N . ALA A 1 73 ? -3.222 3.756 10.013 1.00 96.44 73 ALA A N 1
ATOM 553 C CA . ALA A 1 73 ? -2.019 3.446 9.243 1.00 96.44 73 ALA A CA 1
ATOM 554 C C . ALA A 1 73 ? -2.288 3.502 7.730 1.00 96.44 73 ALA A C 1
ATOM 556 O O . ALA A 1 73 ? -1.542 4.160 7.011 1.00 96.44 73 ALA A O 1
ATOM 557 N N . ALA A 1 74 ? -3.399 2.923 7.268 1.00 95.44 74 ALA A N 1
ATOM 558 C CA . ALA A 1 74 ? -3.810 2.995 5.868 1.00 95.44 74 ALA A CA 1
ATOM 559 C C . ALA A 1 74 ? -4.064 4.442 5.405 1.00 95.44 74 ALA A C 1
ATOM 561 O O . ALA A 1 74 ? -3.614 4.833 4.334 1.00 95.44 74 ALA A O 1
ATOM 562 N N . ILE A 1 75 ? -4.700 5.281 6.234 1.00 95.56 75 ILE A N 1
ATOM 563 C CA . ILE A 1 75 ? -4.897 6.713 5.934 1.00 95.56 75 ILE A CA 1
ATOM 564 C C . ILE A 1 75 ? -3.556 7.445 5.790 1.00 95.56 75 ILE A C 1
ATOM 566 O O . ILE A 1 75 ? -3.397 8.273 4.891 1.00 95.56 75 ILE A O 1
ATOM 570 N N . LYS A 1 76 ? -2.582 7.154 6.662 1.00 96.12 76 LYS A N 1
ATOM 571 C CA . LYS A 1 76 ? -1.235 7.733 6.549 1.00 96.12 76 LYS A CA 1
ATOM 572 C C . LYS A 1 76 ? -0.570 7.315 5.244 1.00 96.12 76 LYS A C 1
ATOM 574 O O . LYS A 1 76 ? -0.022 8.180 4.567 1.00 96.12 76 LYS A O 1
ATOM 579 N N . GLU A 1 77 ? -0.680 6.041 4.882 1.00 95.31 77 GLU A N 1
ATOM 580 C CA . GLU A 1 77 ? -0.121 5.506 3.642 1.00 95.31 77 GLU A CA 1
ATOM 581 C C . GLU A 1 77 ? -0.747 6.171 2.409 1.00 95.31 77 GLU A C 1
ATOM 583 O O . GLU A 1 77 ? -0.027 6.624 1.525 1.00 95.31 77 GLU A O 1
ATOM 588 N N . ILE A 1 78 ? -2.072 6.362 2.391 1.00 94.88 78 ILE A N 1
ATOM 589 C CA . ILE A 1 78 ? -2.768 7.125 1.339 1.00 94.88 78 ILE A CA 1
ATOM 590 C C . ILE A 1 78 ? -2.216 8.555 1.247 1.00 94.88 78 ILE A C 1
ATOM 592 O O . ILE A 1 78 ? -1.963 9.059 0.151 1.00 94.88 78 ILE A O 1
ATOM 596 N N . GLY A 1 79 ? -1.991 9.217 2.384 1.00 94.25 79 GLY A N 1
ATOM 597 C CA . GLY A 1 79 ? -1.385 10.549 2.428 1.00 94.25 79 GLY A CA 1
ATOM 598 C C . GLY A 1 79 ? 0.031 10.586 1.843 1.00 94.25 79 GLY A C 1
ATOM 599 O O . GLY A 1 79 ? 0.379 11.545 1.158 1.00 94.25 79 GLY A O 1
ATOM 600 N N . ILE A 1 80 ? 0.834 9.549 2.087 1.00 94.31 80 ILE A N 1
ATOM 601 C CA . ILE A 1 80 ? 2.203 9.432 1.564 1.00 94.31 80 ILE A CA 1
ATOM 602 C C . ILE A 1 80 ? 2.178 9.174 0.056 1.00 94.31 80 ILE A C 1
ATOM 604 O O . ILE A 1 80 ? 2.825 9.895 -0.700 1.00 94.31 80 ILE A O 1
ATOM 608 N N . LEU A 1 81 ? 1.384 8.200 -0.392 1.00 92.81 81 LEU A N 1
ATOM 609 C CA . LEU A 1 81 ? 1.255 7.829 -1.803 1.00 92.81 81 LEU A CA 1
ATOM 610 C C . LEU A 1 81 ? 0.698 8.983 -2.653 1.00 92.81 81 LEU A C 1
ATOM 612 O O . LEU A 1 81 ? 1.171 9.221 -3.759 1.00 92.81 81 LEU A O 1
ATOM 616 N N . SER A 1 82 ? -0.264 9.745 -2.128 1.00 90.69 82 SER A N 1
ATOM 617 C CA . SER A 1 82 ? -0.815 10.932 -2.806 1.00 90.69 82 SER A CA 1
ATOM 618 C C . SER A 1 82 ? 0.112 12.153 -2.792 1.00 90.69 82 SER A C 1
ATOM 620 O O . SER A 1 82 ? -0.188 13.154 -3.440 1.00 90.69 82 SER A O 1
ATOM 622 N N . GLY A 1 83 ? 1.219 12.108 -2.044 1.00 90.62 83 GLY A N 1
ATOM 623 C CA . GLY A 1 83 ? 2.131 13.239 -1.865 1.00 90.62 83 GLY A CA 1
ATOM 624 C C . GLY A 1 83 ? 1.597 14.351 -0.952 1.00 90.62 83 GLY A C 1
ATOM 625 O O . GLY A 1 83 ? 2.262 15.372 -0.786 1.00 90.62 83 GLY A O 1
ATOM 626 N N . LEU A 1 84 ? 0.428 14.170 -0.327 1.00 90.25 84 LEU A N 1
ATOM 627 C CA . LEU A 1 84 ? -0.156 15.125 0.626 1.00 90.25 84 LEU A CA 1
ATOM 628 C C . LEU A 1 84 ? 0.551 15.108 1.988 1.00 90.25 84 LEU A C 1
ATOM 630 O O . LEU A 1 84 ? 0.432 16.048 2.775 1.00 90.25 84 LEU A O 1
ATOM 634 N N . ARG A 1 85 ? 1.285 14.033 2.280 1.00 89.38 85 ARG A N 1
ATOM 635 C CA . ARG A 1 85 ? 2.067 13.849 3.499 1.00 89.38 85 ARG A CA 1
ATOM 636 C C . ARG A 1 85 ? 3.485 13.430 3.136 1.00 89.38 85 ARG A C 1
ATOM 638 O O . ARG A 1 85 ? 3.689 12.478 2.395 1.00 89.38 85 ARG A O 1
ATOM 645 N N . VAL A 1 86 ? 4.464 14.094 3.740 1.00 89.00 86 VAL A N 1
ATOM 646 C CA . VAL A 1 86 ? 5.878 13.723 3.631 1.00 89.00 86 VAL A CA 1
ATOM 647 C C . VAL A 1 86 ? 6.356 13.217 4.984 1.00 89.00 86 VAL A C 1
ATOM 649 O O . VAL A 1 86 ? 6.235 13.916 5.991 1.00 89.00 86 VAL A O 1
ATOM 652 N N . GLU A 1 87 ? 6.913 12.008 5.016 1.00 85.75 87 GLU A N 1
ATOM 653 C CA . GLU A 1 87 ? 7.573 11.475 6.206 1.00 85.75 87 GLU A CA 1
ATOM 654 C C . GLU A 1 87 ? 9.085 11.637 6.076 1.00 85.75 87 GLU A C 1
ATOM 656 O O . GLU A 1 87 ? 9.747 10.961 5.290 1.00 85.75 87 GLU A O 1
ATOM 661 N N . LYS A 1 88 ? 9.645 12.567 6.855 1.00 85.75 88 LYS A N 1
ATOM 662 C CA . LYS A 1 88 ? 11.091 12.754 6.947 1.00 85.75 88 LYS A CA 1
ATOM 663 C C . LYS A 1 88 ? 11.645 11.806 8.007 1.00 85.75 88 LYS A C 1
ATOM 665 O O . LYS A 1 88 ? 11.223 11.852 9.160 1.00 85.75 88 LYS A O 1
ATOM 670 N N . ARG A 1 89 ? 12.623 10.982 7.631 1.00 83.12 89 ARG A N 1
ATOM 671 C CA . ARG A 1 89 ? 13.366 10.129 8.562 1.00 83.12 89 ARG A CA 1
ATOM 672 C C . ARG A 1 89 ? 14.855 10.399 8.426 1.00 83.12 89 ARG A C 1
ATOM 674 O O . ARG A 1 89 ? 15.411 10.271 7.341 1.00 83.12 89 ARG A O 1
ATOM 681 N N . GLU A 1 90 ? 15.492 10.753 9.533 1.00 76.81 90 GLU A N 1
ATOM 682 C CA . GLU A 1 90 ? 16.947 10.840 9.600 1.00 76.81 90 GLU A CA 1
ATOM 683 C C . GLU A 1 90 ? 17.505 9.446 9.885 1.00 76.81 90 GLU A C 1
ATOM 685 O O . GLU A 1 90 ? 17.141 8.792 10.863 1.00 76.81 90 GLU A O 1
ATOM 690 N N . GLN A 1 91 ? 18.351 8.964 8.979 1.00 72.19 91 GLN A N 1
ATOM 691 C CA . GLN A 1 91 ? 19.095 7.723 9.147 1.00 72.19 91 GLN A CA 1
ATOM 692 C C . GLN A 1 91 ? 20.500 8.100 9.610 1.00 72.19 91 GLN A C 1
ATOM 694 O O . GLN A 1 91 ? 21.347 8.479 8.804 1.00 72.19 91 GLN A O 1
ATOM 699 N N . ALA A 1 92 ? 20.745 8.030 10.918 1.00 71.25 92 ALA A N 1
ATOM 700 C CA . ALA A 1 92 ? 22.087 8.184 11.466 1.00 71.25 92 ALA A CA 1
ATOM 701 C C . ALA A 1 92 ? 22.870 6.884 11.230 1.00 71.25 92 ALA A C 1
ATOM 703 O O . ALA A 1 92 ? 22.903 5.995 12.080 1.00 71.25 92 ALA A O 1
ATOM 704 N N . HIS A 1 93 ? 23.463 6.744 10.046 1.00 66.88 93 HI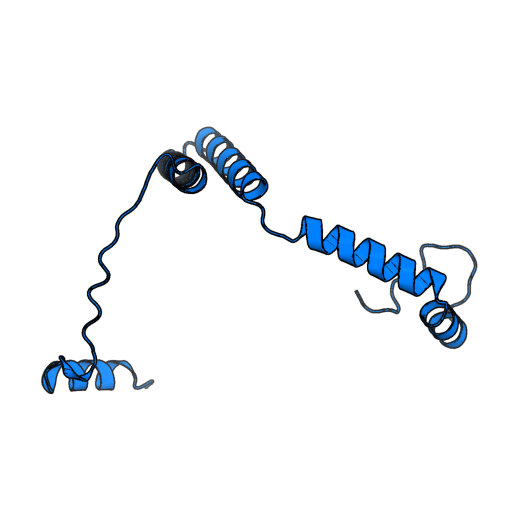S A N 1
ATOM 705 C CA . HIS A 1 93 ? 24.389 5.654 9.773 1.00 66.88 93 HIS A CA 1
ATOM 706 C C . HIS A 1 93 ? 25.773 6.066 10.278 1.00 66.88 93 HIS A C 1
ATOM 708 O O . HIS A 1 93 ? 26.412 6.937 9.691 1.00 66.88 93 HIS A O 1
ATOM 714 N N . LYS A 1 94 ? 26.250 5.455 11.369 1.00 64.25 94 LYS A N 1
ATOM 715 C CA . LYS A 1 94 ? 27.674 5.536 11.706 1.00 64.25 94 LYS A CA 1
ATOM 716 C C . LYS A 1 94 ? 28.427 4.730 10.651 1.00 64.25 94 LYS A C 1
ATOM 718 O O . LYS A 1 94 ? 28.194 3.531 10.507 1.00 64.25 94 LYS A O 1
ATOM 723 N N . THR A 1 95 ? 29.284 5.379 9.871 1.00 69.00 95 THR A N 1
ATOM 724 C CA . THR A 1 95 ? 30.249 4.657 9.032 1.00 69.00 95 THR A CA 1
ATOM 725 C C . THR A 1 95 ? 31.146 3.831 9.953 1.00 69.00 95 THR A C 1
ATOM 727 O O . THR A 1 95 ? 31.471 4.297 11.041 1.00 69.00 95 THR A O 1
ATOM 730 N N . ILE A 1 96 ? 31.539 2.621 9.544 1.00 66.12 96 ILE A N 1
ATOM 731 C CA . ILE A 1 96 ? 32.406 1.724 10.338 1.00 66.12 96 ILE A CA 1
ATOM 732 C C . ILE A 1 96 ? 33.658 2.470 10.838 1.00 66.12 96 ILE A C 1
ATOM 734 O O . ILE A 1 96 ? 34.047 2.314 11.990 1.00 66.12 96 ILE A O 1
ATOM 738 N N . ASP A 1 97 ? 34.198 3.373 10.016 1.00 70.00 97 ASP A N 1
ATOM 739 C CA . ASP A 1 97 ? 35.371 4.207 10.321 1.00 70.00 97 ASP A CA 1
ATOM 740 C C . ASP A 1 97 ? 35.141 5.260 11.423 1.00 70.00 97 ASP A C 1
ATOM 742 O O . ASP A 1 97 ? 36.087 5.849 11.937 1.00 70.00 97 ASP A O 1
ATOM 746 N N . GLN A 1 98 ? 33.884 5.520 11.786 1.00 71.44 98 GLN A N 1
ATOM 747 C CA . GLN A 1 98 ? 33.474 6.460 12.836 1.00 71.44 98 GLN A CA 1
ATOM 748 C C . GLN A 1 98 ? 33.091 5.741 14.138 1.00 71.44 98 GLN A C 1
ATOM 750 O O . GLN A 1 98 ? 32.672 6.386 15.101 1.00 71.44 98 GLN A O 1
ATOM 755 N N . MET A 1 99 ? 33.190 4.410 14.165 1.00 73.19 99 MET A N 1
ATOM 756 C CA . MET A 1 99 ? 32.877 3.592 15.332 1.00 73.19 99 MET A CA 1
ATOM 757 C C . MET A 1 99 ? 34.135 3.385 16.169 1.00 73.19 99 MET A C 1
ATOM 759 O O . MET A 1 99 ? 35.224 3.156 15.644 1.00 73.19 99 MET A O 1
ATOM 763 N N . THR A 1 100 ? 34.000 3.442 17.491 1.00 77.75 100 THR A N 1
ATOM 764 C CA . THR A 1 100 ? 35.125 3.112 18.371 1.00 77.75 100 THR A CA 1
ATOM 765 C C . THR A 1 100 ? 35.401 1.606 18.340 1.00 77.75 100 THR A C 1
ATOM 767 O O . THR A 1 100 ? 34.522 0.793 18.045 1.00 77.75 100 THR A O 1
ATOM 770 N N . ASN A 1 101 ? 36.628 1.205 18.686 1.00 77.25 101 ASN A N 1
ATOM 771 C CA . ASN A 1 101 ? 37.017 -0.211 18.735 1.00 77.25 101 ASN A CA 1
ATOM 772 C C . ASN A 1 101 ? 36.089 -1.061 19.626 1.00 77.25 101 ASN A C 1
ATOM 774 O O . ASN A 1 101 ? 35.877 -2.241 19.343 1.00 77.25 101 ASN A O 1
ATOM 778 N N . ASP A 1 102 ? 35.508 -0.466 20.668 1.00 79.19 102 ASP A N 1
ATOM 779 C CA . ASP A 1 102 ? 34.555 -1.136 21.556 1.00 79.19 102 ASP A CA 1
ATOM 780 C C . ASP A 1 102 ? 33.200 -1.377 20.872 1.00 79.19 102 ASP A C 1
ATOM 782 O O . ASP A 1 102 ? 32.630 -2.465 20.985 1.00 79.19 102 ASP A O 1
ATOM 786 N N . GLU A 1 103 ? 32.715 -0.409 20.087 1.00 73.56 103 GLU A N 1
ATOM 787 C CA . GLU A 1 103 ? 31.492 -0.547 19.288 1.00 73.56 103 GLU A CA 1
ATOM 788 C C . GLU A 1 103 ? 31.658 -1.612 18.188 1.00 73.56 103 GLU A C 1
ATOM 790 O O . GLU A 1 103 ? 30.758 -2.427 17.966 1.00 73.56 103 GLU A O 1
ATOM 795 N N . LEU A 1 104 ? 32.835 -1.676 17.553 1.00 75.38 104 LEU A N 1
ATOM 796 C CA . LEU A 1 104 ? 33.162 -2.696 16.549 1.00 75.38 104 LEU A CA 1
ATOM 797 C C . LEU A 1 104 ? 33.232 -4.107 17.152 1.00 75.38 104 LEU A C 1
ATOM 799 O O . LEU A 1 104 ? 32.701 -5.062 16.578 1.00 75.38 104 LEU A O 1
ATOM 803 N N . ARG A 1 105 ? 33.833 -4.249 18.340 1.00 78.19 105 ARG A N 1
ATOM 804 C CA . ARG A 1 105 ? 33.885 -5.526 19.073 1.00 78.19 105 ARG A CA 1
ATOM 805 C C . ARG A 1 105 ? 32.492 -6.025 19.459 1.00 78.19 105 ARG A C 1
ATOM 807 O O . ARG A 1 105 ? 32.228 -7.222 19.340 1.00 78.19 105 ARG A O 1
ATOM 814 N N . ALA A 1 106 ? 31.592 -5.130 19.863 1.00 77.50 106 ALA A N 1
ATOM 815 C CA . ALA A 1 106 ? 30.215 -5.482 20.207 1.00 77.50 106 ALA A CA 1
ATOM 816 C C . ALA A 1 106 ? 29.412 -6.003 18.998 1.00 77.50 106 ALA A C 1
ATOM 818 O O . ALA A 1 106 ? 28.621 -6.939 19.135 1.00 77.50 106 ALA A O 1
ATOM 819 N N . ILE A 1 107 ? 29.638 -5.446 17.804 1.00 76.75 107 ILE A N 1
ATOM 820 C CA . ILE A 1 107 ? 29.008 -5.920 16.562 1.00 76.75 107 ILE A CA 1
ATOM 821 C C . ILE A 1 107 ? 29.568 -7.285 16.150 1.00 76.75 107 ILE A C 1
ATOM 823 O O . ILE A 1 107 ? 28.797 -8.193 15.840 1.00 76.75 107 ILE A O 1
ATOM 827 N N . ALA A 1 108 ? 30.890 -7.465 16.211 1.00 77.50 108 ALA A N 1
ATOM 828 C CA . ALA A 1 108 ? 31.535 -8.737 15.883 1.00 77.50 108 ALA A CA 1
ATOM 829 C C . ALA A 1 108 ? 31.093 -9.883 16.813 1.00 77.50 108 ALA A C 1
ATOM 831 O O . ALA A 1 108 ? 30.937 -11.019 16.368 1.00 77.50 108 ALA A O 1
ATOM 832 N N . ALA A 1 109 ? 30.837 -9.589 18.092 1.00 75.19 109 ALA A N 1
ATOM 833 C CA . ALA A 1 109 ? 30.294 -10.556 19.045 1.00 75.19 109 ALA A CA 1
ATOM 834 C C . ALA A 1 109 ? 28.838 -10.955 18.734 1.00 75.19 109 ALA A C 1
ATOM 836 O O . ALA A 1 109 ? 28.456 -12.096 18.975 1.00 75.19 109 ALA A O 1
ATOM 837 N N . ARG A 1 110 ? 28.036 -10.045 18.162 1.00 71.19 110 ARG A N 1
ATOM 838 C CA . ARG A 1 110 ? 26.626 -10.284 17.801 1.00 71.19 110 ARG A CA 1
ATOM 839 C C . ARG A 1 110 ? 26.462 -11.160 16.548 1.00 71.19 110 ARG A C 1
ATOM 841 O O . ARG A 1 110 ? 25.417 -11.775 16.377 1.00 71.19 110 ARG A O 1
ATOM 848 N N . GLY A 1 111 ? 27.475 -11.209 15.680 1.00 65.06 111 GLY A N 1
ATOM 849 C CA . GLY A 1 111 ? 27.458 -11.951 14.413 1.00 65.06 111 GLY A CA 1
ATOM 850 C C . GLY A 1 111 ? 27.978 -13.392 14.473 1.00 65.06 111 GLY A C 1
ATOM 851 O O . GLY A 1 111 ? 28.011 -14.044 13.434 1.00 65.06 111 GLY A O 1
ATOM 852 N N . ARG A 1 112 ? 28.403 -13.902 15.639 1.00 49.66 112 ARG A N 1
ATOM 853 C CA . ARG A 1 112 ? 28.791 -15.314 15.782 1.00 49.66 112 ARG A CA 1
ATOM 854 C C . ARG A 1 112 ? 27.550 -16.170 16.073 1.00 49.66 112 ARG A C 1
ATOM 856 O O . ARG A 1 112 ? 27.015 -16.049 17.175 1.00 49.66 112 ARG A O 1
ATOM 863 N N . PRO A 1 113 ? 27.080 -17.021 15.142 1.00 52.16 113 PRO A N 1
ATOM 864 C CA . PRO A 1 113 ? 26.176 -18.102 15.514 1.00 52.16 113 PRO A CA 1
ATOM 865 C C . PRO A 1 113 ? 26.912 -19.051 16.474 1.00 52.16 113 PRO A C 1
ATOM 867 O O . PRO A 1 113 ? 28.107 -19.295 16.294 1.00 52.16 113 PRO A O 1
ATOM 870 N N . GLN A 1 114 ? 26.207 -19.501 17.516 1.00 54.31 114 GLN A N 1
ATOM 871 C CA . GLN A 1 114 ? 26.667 -20.545 18.442 1.00 54.31 114 GLN A CA 1
ATOM 872 C C . GLN A 1 114 ? 26.744 -21.893 17.726 1.00 54.31 114 GLN A C 1
ATOM 874 O O . GLN A 1 114 ? 25.845 -22.149 16.891 1.00 54.31 114 GLN A O 1
#

pLDDT: mean 75.02, std 16.78, range [39.0, 97.81]

Secondary structure (DSSP, 8-state):
--TTGGGSSSSS----HHHHHHHHH-HHHHHHHHHHHHHHHHHHS--HHHHHHHHHHHHHHHHHTT-HHHHHHHHHHHHHHTTS-----------GGGS-HHHHHHHHHHT---

Foldseek 3Di:
DDLQPPPPPDDDDDDDVVVSVVCCPPPVSVVVVVVVVVVVVVVVPPDLVNLLVVLVVQLVVCVVVVVVVSNVVSVVVNCVSVVVDDDDDDDPDDDPVNDDPVRVVVVVVVPDDD

Radius of gyration: 26.57 Å; chains: 1; bounding box: 52×51×57 Å

Sequence (114 aa):
MSFFDSYEVVGPYRRDRHHAHRLATNGHIRARVAFLQAQASRSAVITLEGLLAQAEEARVGAMAAGQFGAAIAAIKEIGILSGLRVEKREQAHKTIDQMTNDELRAIAARGRPQ